Protein AF-A0AAC8VLU3-F1 (afdb_monomer)

Nearest PDB structures (foldseek):
  8cez-assembly1_A  TM=9.196E-01  e=4.129E-08  Hendrixvirus
  8fql-assembly1_A  TM=9.033E-01  e=3.645E-08  Escherichia phage HK97
  6toa-assembly1_B  TM=7.054E-01  e=3.764E-03  Rhodobacter capsulatus DE442
  8fwb-assembly1_U  TM=7.177E-01  e=9.018E-03  Agrobacterium phage Milano
  3kdr-assembly1_C  TM=7.419E-01  e=1.396E-02  Corynebacterium diphtheriae

Foldseek 3Di:
DCVVCVVVVPPPPPDFPDDPDDPPDDDDQPADPVRDRDALVVQCVDPVSVVVLQCVLQVQLVDADFDWDQDPVRDIDTPCVALVGCCCGANQDPPDGNSVLSSVQSSCCSRPVGWDWDFDADPVRGGNHIHTADPSQWHWGQDPVPRDIDIDGPPPDD

Sequence (158 aa):
MKLFKRWFGAATELEPSSEYGGYELLDTAPMSASGQSIHPDNAMRLATVYACIRVLAESIAALPLHVYRYETDGGKALATDHPLYSVLHDLPNGEVTSFDLRENLVGHLCLRGNAYCQIIRDGAGRVRELIQLPTDNTSVRRDEKTKKLIYRHCCEKL

Radius of gyration: 19.25 Å; Cα contacts (8 Å, |Δi|>4): 184; chains: 1; bounding box: 43×42×58 Å

pLDDT: mean 79.52, std 22.41, range [28.33, 97.62]

Organism: Piscirickettsia salmonis (NCBI:txid1238)

Structure (mmCIF, N/CA/C/O backbone):
data_AF-A0AAC8VLU3-F1
#
_entry.id   AF-A0AAC8VLU3-F1
#
loop_
_atom_site.group_PDB
_atom_site.id
_atom_site.type_symbol
_atom_site.label_atom_id
_atom_site.label_alt_id
_atom_site.label_comp_id
_atom_site.label_asym_id
_atom_site.label_entity_id
_atom_site.label_seq_id
_atom_site.pdbx_PDB_ins_code
_atom_site.Cartn_x
_atom_site.Cartn_y
_atom_site.Cartn_z
_atom_site.occupancy
_atom_site.B_iso_or_equiv
_atom_site.auth_seq_id
_atom_site.auth_comp_id
_atom_site.auth_asym_id
_atom_site.auth_atom_id
_atom_site.pdbx_PDB_model_num
ATOM 1 N N . MET A 1 1 ? 8.205 24.905 -0.514 1.00 38.84 1 MET A N 1
ATOM 2 C CA . MET A 1 1 ? 7.945 23.505 -0.930 1.00 38.84 1 MET A CA 1
ATOM 3 C C . MET A 1 1 ? 7.267 23.451 -2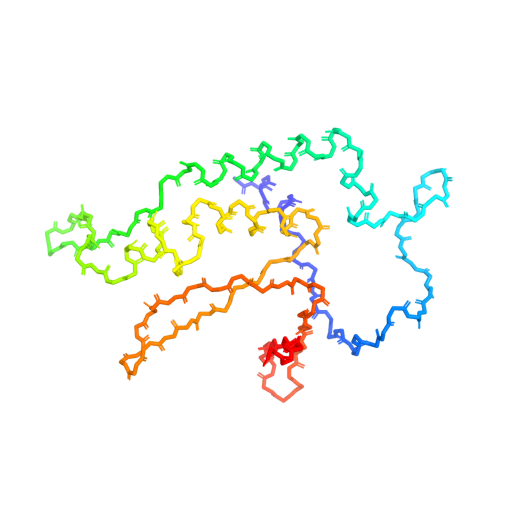.309 1.00 38.84 1 MET A C 1
ATOM 5 O O . MET A 1 1 ? 6.076 23.197 -2.401 1.00 38.84 1 MET A O 1
ATOM 9 N N . LYS A 1 2 ? 8.011 23.731 -3.393 1.00 30.31 2 LYS A N 1
ATOM 10 C CA . LYS A 1 2 ? 7.521 23.692 -4.795 1.00 30.31 2 LYS A CA 1
ATOM 11 C C . LYS A 1 2 ? 8.059 22.491 -5.600 1.00 30.31 2 LYS A C 1
ATOM 13 O O . LYS A 1 2 ? 7.657 22.298 -6.739 1.00 30.31 2 LYS A O 1
ATOM 18 N N . LEU A 1 3 ? 8.953 21.690 -5.009 1.00 30.66 3 LEU A N 1
ATOM 19 C CA . LEU A 1 3 ? 9.633 20.569 -5.671 1.00 30.66 3 LEU A CA 1
ATOM 20 C C . LEU A 1 3 ? 8.752 19.315 -5.795 1.00 30.66 3 LEU A C 1
ATOM 22 O O . LEU A 1 3 ? 8.605 18.793 -6.893 1.00 30.66 3 LEU A O 1
ATOM 26 N N . PHE A 1 4 ? 8.069 18.895 -4.725 1.00 32.72 4 PHE A N 1
ATOM 27 C CA . PHE A 1 4 ? 7.191 17.712 -4.769 1.00 32.72 4 PHE A CA 1
ATOM 28 C C . PHE A 1 4 ? 5.990 17.882 -5.712 1.00 32.72 4 PHE A C 1
ATOM 30 O O . PHE A 1 4 ? 5.604 16.941 -6.395 1.00 32.72 4 PHE A O 1
ATOM 37 N N . LYS A 1 5 ? 5.462 19.106 -5.844 1.00 28.34 5 LYS A N 1
ATOM 38 C CA . LYS A 1 5 ? 4.372 19.425 -6.780 1.00 28.34 5 LYS A CA 1
ATOM 39 C C . LYS A 1 5 ? 4.808 19.400 -8.252 1.00 28.34 5 LYS A C 1
ATOM 41 O O . LYS A 1 5 ? 3.952 19.366 -9.117 1.00 28.34 5 LYS A O 1
ATOM 46 N N . ARG A 1 6 ? 6.111 19.430 -8.555 1.00 35.22 6 ARG A N 1
ATOM 47 C CA . ARG A 1 6 ? 6.616 19.308 -9.934 1.00 35.22 6 ARG A CA 1
ATOM 48 C C . ARG A 1 6 ? 6.897 17.856 -10.319 1.00 35.22 6 ARG A C 1
ATOM 50 O O . ARG A 1 6 ? 6.823 17.529 -11.494 1.00 35.22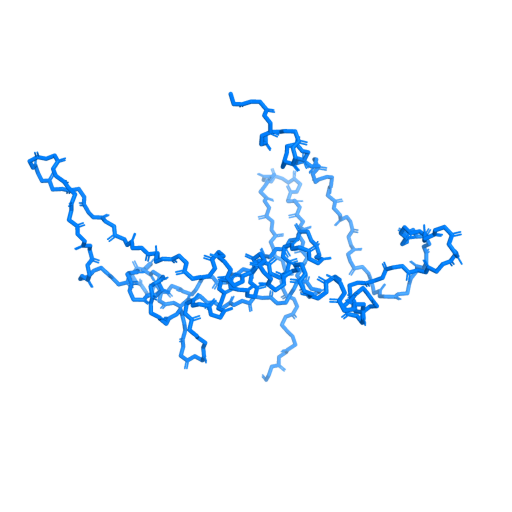 6 ARG A O 1
ATOM 57 N N . TRP A 1 7 ? 7.185 17.002 -9.337 1.00 44.69 7 TRP A N 1
ATOM 58 C CA . TRP A 1 7 ? 7.487 15.591 -9.583 1.00 44.69 7 TRP A CA 1
ATOM 59 C C . TRP A 1 7 ? 6.254 14.682 -9.479 1.00 44.69 7 TRP A C 1
ATOM 61 O O . TRP A 1 7 ? 6.149 13.725 -10.230 1.00 44.69 7 TRP A O 1
ATOM 71 N N . PHE A 1 8 ? 5.282 15.039 -8.630 1.00 45.22 8 PHE A N 1
ATOM 72 C CA . PHE A 1 8 ? 3.991 14.344 -8.501 1.00 45.22 8 PHE A CA 1
ATOM 73 C C . PHE A 1 8 ? 2.791 15.133 -9.059 1.00 45.22 8 PHE A C 1
ATOM 75 O O . PHE A 1 8 ? 1.676 14.625 -9.070 1.00 45.22 8 PHE A O 1
ATOM 82 N N . GLY A 1 9 ? 2.970 16.393 -9.472 1.00 29.11 9 GLY A N 1
ATOM 83 C CA . GLY A 1 9 ? 1.860 17.298 -9.814 1.00 29.11 9 GLY A CA 1
ATOM 84 C C . GLY A 1 9 ? 1.638 17.525 -11.303 1.00 29.11 9 GLY A C 1
ATOM 85 O O . GLY A 1 9 ? 1.296 18.634 -11.701 1.00 29.11 9 GLY A O 1
ATOM 86 N N . ALA A 1 10 ? 1.765 16.470 -12.097 1.00 31.45 10 ALA A N 1
ATOM 87 C CA . ALA A 1 10 ? 0.849 16.271 -13.208 1.00 31.45 10 ALA A CA 1
ATOM 88 C C . ALA A 1 10 ? -0.089 15.140 -12.781 1.00 31.45 10 ALA A C 1
ATOM 90 O O . ALA A 1 10 ? 0.103 13.983 -13.138 1.00 31.45 10 ALA A O 1
ATOM 91 N N . ALA A 1 11 ? -1.094 15.470 -11.964 1.00 35.16 11 ALA A N 1
ATOM 92 C CA . ALA A 1 11 ? -2.331 14.714 -12.046 1.00 35.16 11 ALA A CA 1
ATOM 93 C C . ALA A 1 11 ? -2.839 14.992 -13.459 1.00 35.16 11 ALA A C 1
ATOM 95 O O . ALA A 1 11 ? -3.465 16.025 -13.690 1.00 35.16 11 ALA A O 1
ATOM 96 N N . THR A 1 12 ? -2.431 14.152 -14.412 1.00 33.66 12 THR A N 1
ATOM 97 C CA . THR A 1 12 ? -3.014 14.124 -15.745 1.00 33.66 12 THR A CA 1
ATOM 98 C C . THR A 1 12 ? -4.510 14.099 -15.516 1.00 33.66 12 THR A C 1
ATOM 100 O O . THR A 1 12 ? -5.018 13.216 -14.818 1.00 33.66 12 THR A O 1
ATOM 103 N N . GLU A 1 13 ? -5.190 15.136 -15.993 1.00 28.33 13 GLU A N 1
ATOM 104 C CA . GLU A 1 13 ? -6.637 15.159 -16.065 1.00 28.33 13 GLU A CA 1
ATOM 105 C C . GLU A 1 13 ? -7.033 13.850 -16.742 1.00 28.33 13 GLU A C 1
ATOM 107 O O . GLU A 1 13 ? -6.696 13.605 -17.899 1.00 28.33 13 GLU A O 1
ATOM 112 N N . LEU A 1 14 ? -7.613 12.937 -15.960 1.00 37.12 14 LEU A N 1
ATOM 113 C CA . LEU A 1 14 ? -8.108 11.672 -16.472 1.00 37.12 14 LEU A CA 1
ATOM 114 C C . LEU A 1 14 ? -9.334 12.011 -17.319 1.00 37.12 14 LEU A C 1
ATOM 116 O O . LEU A 1 14 ? -10.465 12.017 -16.818 1.00 37.12 14 LEU A O 1
ATOM 120 N N . GLU A 1 15 ? -9.077 12.351 -18.581 1.00 29.98 15 GLU A N 1
ATOM 121 C CA . GLU A 1 15 ? -10.034 12.215 -19.668 1.00 29.98 15 GLU A CA 1
ATOM 122 C C . GLU A 1 15 ? -10.624 10.800 -19.582 1.00 29.98 15 GLU A C 1
ATOM 124 O O . GLU A 1 15 ? -9.901 9.841 -19.278 1.00 29.98 15 GLU A O 1
ATOM 129 N N . PRO A 1 16 ? -11.947 10.649 -19.741 1.00 29.03 16 PRO A N 1
ATOM 130 C CA . PRO A 1 16 ? -12.606 9.372 -19.541 1.00 29.03 16 PRO A CA 1
ATOM 131 C C . PRO A 1 16 ? -12.033 8.374 -20.548 1.00 29.03 16 PRO A C 1
ATOM 133 O O . PRO A 1 16 ? -12.263 8.507 -21.748 1.00 29.03 16 PRO A O 1
ATOM 136 N N . SER A 1 17 ? -11.292 7.371 -20.069 1.00 38.62 17 SER A N 1
ATOM 137 C CA . SER A 1 17 ? -10.854 6.264 -20.910 1.00 38.62 17 SER A CA 1
ATOM 138 C C . SER A 1 17 ? -12.088 5.461 -21.311 1.00 38.62 17 SER A C 1
ATOM 140 O O . SER A 1 17 ? -12.619 4.617 -20.583 1.00 38.62 17 SER A O 1
ATOM 142 N N . SER A 1 18 ? -12.602 5.826 -22.482 1.00 32.88 18 SER A N 1
ATOM 143 C CA . SER A 1 18 ? -13.453 4.989 -23.303 1.00 32.88 18 SER A CA 1
ATOM 144 C C . SER A 1 18 ? -12.798 3.616 -23.401 1.00 32.88 18 SER A C 1
ATOM 146 O O . SER A 1 18 ? -11.691 3.504 -23.907 1.00 32.88 18 SER A O 1
ATOM 148 N N . GLU A 1 19 ? -13.497 2.615 -22.867 1.00 36.16 19 GLU A N 1
ATOM 149 C CA . GLU A 1 19 ? -13.369 1.197 -23.205 1.00 36.16 19 GLU A CA 1
ATOM 150 C C . GLU A 1 19 ? -11.939 0.630 -23.212 1.00 36.16 19 GLU A C 1
ATOM 152 O O . GLU A 1 19 ? -11.235 0.659 -24.214 1.00 36.16 19 GLU A O 1
ATOM 157 N N . TYR A 1 20 ? -11.558 -0.020 -22.105 1.00 41.69 20 TYR A N 1
ATOM 158 C CA . TYR A 1 20 ? -10.527 -1.062 -22.126 1.00 41.69 20 TYR A CA 1
ATOM 159 C C . TYR A 1 20 ? -11.075 -2.270 -22.899 1.00 41.69 20 TYR A C 1
ATOM 161 O O . TYR A 1 20 ? -11.535 -3.257 -22.323 1.00 41.69 20 TYR A O 1
ATOM 169 N N . GLY A 1 21 ? -11.116 -2.117 -24.222 1.00 30.53 21 GLY A N 1
ATOM 170 C CA . GLY A 1 21 ? -11.099 -3.213 -25.172 1.00 30.53 21 GLY A CA 1
ATOM 171 C C . GLY A 1 21 ? -9.768 -3.951 -25.059 1.00 30.53 21 GLY A C 1
ATOM 172 O O . GLY A 1 21 ? -8.777 -3.391 -24.591 1.00 30.53 21 GLY A O 1
ATOM 173 N N . GLY A 1 22 ? -9.799 -5.236 -25.404 1.00 31.94 22 GLY A N 1
ATOM 174 C CA . GLY A 1 22 ? -8.703 -6.174 -25.213 1.00 31.94 22 GLY A CA 1
ATOM 175 C C . GLY A 1 22 ? -7.364 -5.722 -25.791 1.00 31.94 22 GLY A C 1
ATOM 176 O O . GLY A 1 22 ? -7.260 -4.786 -26.575 1.00 31.94 22 GLY A O 1
ATOM 177 N N . TYR A 1 23 ? -6.342 -6.468 -25.395 1.00 49.47 23 TYR A N 1
ATOM 178 C CA . TYR A 1 23 ? -4.929 -6.418 -25.784 1.00 49.47 23 TYR A CA 1
ATOM 179 C C . TYR A 1 23 ? -4.644 -6.543 -27.301 1.00 49.47 23 TYR A C 1
ATOM 181 O O . TYR A 1 23 ? -3.527 -6.863 -27.697 1.00 49.47 23 TYR A O 1
ATOM 189 N N . GLU A 1 24 ? -5.619 -6.270 -28.160 1.00 41.62 24 GLU A N 1
ATOM 190 C CA . GLU A 1 24 ? -5.492 -6.226 -29.609 1.00 41.62 24 GLU A CA 1
ATOM 191 C C . GLU A 1 24 ? -5.905 -4.838 -30.109 1.00 41.62 24 GLU A C 1
ATOM 193 O O . GLU A 1 24 ? -7.061 -4.618 -30.451 1.00 41.62 24 GLU A O 1
ATOM 198 N N . LEU A 1 25 ? -4.953 -3.897 -30.104 1.00 42.44 25 LEU A N 1
ATOM 199 C CA . LEU A 1 25 ? -4.794 -2.796 -31.070 1.00 42.44 25 LEU A CA 1
ATOM 200 C C . LEU A 1 25 ? -3.538 -1.982 -30.680 1.00 42.44 25 LEU A C 1
ATOM 202 O O . LEU A 1 25 ? -3.559 -1.190 -29.740 1.00 42.44 25 LEU A O 1
ATOM 206 N N . LEU A 1 26 ? -2.427 -2.219 -31.394 1.00 52.34 26 LEU A N 1
ATOM 207 C CA . LEU A 1 26 ? -1.223 -1.367 -31.428 1.00 52.34 26 LEU A CA 1
ATOM 208 C C . LEU A 1 26 ? -1.642 0.113 -31.621 1.00 52.34 26 LEU A C 1
ATOM 210 O O . LEU A 1 26 ? -2.590 0.376 -32.353 1.00 52.34 26 LEU A O 1
ATOM 214 N N . ASP A 1 27 ? -1.007 1.146 -31.052 1.00 40.41 27 ASP A N 1
ATOM 215 C CA . ASP A 1 27 ? 0.333 1.579 -31.482 1.00 40.41 27 ASP A CA 1
ATOM 216 C C . ASP A 1 27 ? 0.858 2.825 -30.708 1.00 40.41 27 ASP A C 1
ATOM 218 O O . ASP A 1 27 ? 1.211 3.831 -31.309 1.00 40.41 27 ASP A O 1
ATOM 222 N N . THR A 1 28 ? 0.864 2.853 -29.367 1.00 49.97 28 THR A N 1
ATOM 223 C CA . THR A 1 28 ? 1.572 3.932 -28.614 1.00 49.97 28 THR A CA 1
ATOM 224 C C . THR A 1 28 ? 2.111 3.470 -27.255 1.00 49.97 28 THR A C 1
ATOM 226 O O . THR A 1 28 ? 2.049 4.182 -26.253 1.00 49.97 28 THR A O 1
ATOM 229 N N . ALA A 1 29 ? 2.706 2.277 -27.187 1.00 55.78 29 ALA A N 1
ATOM 230 C CA . ALA A 1 29 ? 3.687 2.063 -26.124 1.00 55.78 29 ALA A CA 1
ATOM 231 C C . ALA A 1 29 ? 4.871 3.010 -26.406 1.00 55.78 29 ALA A C 1
ATOM 233 O O . ALA A 1 29 ? 5.324 3.059 -27.553 1.00 55.78 29 ALA A O 1
ATOM 234 N N . PRO A 1 30 ? 5.366 3.796 -25.430 1.00 56.22 30 PRO A N 1
ATOM 235 C CA . PRO A 1 30 ? 6.500 4.677 -25.666 1.00 56.22 30 PRO A CA 1
ATOM 236 C C . PRO A 1 30 ? 7.685 3.836 -26.149 1.00 56.22 30 PRO A C 1
ATOM 238 O O . PRO A 1 30 ? 8.201 2.985 -25.422 1.00 56.22 30 PRO A O 1
ATOM 241 N N . MET A 1 31 ? 8.076 4.041 -27.406 1.00 58.34 31 MET A N 1
ATOM 242 C CA . MET A 1 31 ? 9.199 3.332 -28.001 1.00 58.34 31 MET A CA 1
ATOM 243 C C . MET A 1 31 ? 10.490 3.815 -27.345 1.00 58.34 31 MET A C 1
ATOM 245 O O . MET A 1 31 ? 10.726 5.017 -27.203 1.00 58.34 31 MET A O 1
ATOM 249 N N . SER A 1 32 ? 11.347 2.876 -26.951 1.00 68.75 32 SER A N 1
ATOM 250 C CA . SER A 1 32 ? 12.710 3.214 -26.551 1.00 68.75 32 SER A CA 1
ATOM 251 C C . SER A 1 32 ? 13.489 3.796 -27.739 1.00 68.75 32 SER A C 1
ATOM 253 O O . SER A 1 32 ? 13.145 3.574 -28.900 1.00 68.75 32 SER A O 1
ATOM 255 N N . ALA A 1 33 ? 14.624 4.450 -27.474 1.00 71.00 33 ALA A N 1
ATOM 256 C CA . ALA A 1 33 ? 15.554 4.872 -28.529 1.00 71.00 33 ALA A CA 1
ATOM 257 C C . ALA A 1 33 ? 16.061 3.702 -29.409 1.00 71.00 33 ALA A C 1
ATOM 259 O O . ALA A 1 33 ? 16.555 3.928 -30.508 1.00 71.00 33 ALA A O 1
ATOM 260 N N . SER A 1 34 ? 15.926 2.456 -28.936 1.00 73.69 34 SER A N 1
ATOM 261 C CA . SER A 1 34 ? 16.245 1.225 -29.669 1.00 73.69 34 SER A CA 1
ATOM 262 C C . SER A 1 34 ? 15.055 0.617 -30.430 1.00 73.69 34 SER A C 1
ATOM 264 O O . SER A 1 34 ? 15.188 -0.470 -30.990 1.00 73.69 34 SER A O 1
ATOM 266 N N . GLY A 1 35 ? 13.898 1.286 -30.448 1.00 75.00 35 GLY A N 1
ATOM 267 C CA . GLY A 1 35 ? 12.697 0.859 -31.170 1.00 75.00 35 GLY A CA 1
ATOM 268 C C . GLY A 1 35 ? 11.914 -0.281 -30.514 1.00 75.00 35 GLY A C 1
ATOM 269 O O . GLY A 1 35 ? 11.069 -0.887 -31.165 1.00 75.00 35 GLY A O 1
ATOM 270 N N . GLN A 1 36 ? 12.188 -0.598 -29.246 1.00 75.25 36 GLN A N 1
ATOM 271 C CA . GLN A 1 36 ? 11.490 -1.656 -28.513 1.00 75.25 36 GLN A CA 1
ATOM 272 C C . GLN A 1 36 ? 10.299 -1.094 -27.734 1.00 75.25 36 GLN A C 1
ATOM 274 O O . GLN A 1 36 ? 10.391 -0.021 -27.132 1.00 75.25 36 GLN A O 1
ATOM 279 N N . SER A 1 37 ? 9.201 -1.853 -27.710 1.00 76.56 37 SER A N 1
ATOM 280 C CA . SER A 1 37 ? 8.055 -1.574 -26.842 1.00 76.56 37 SER A CA 1
ATOM 281 C C . SER A 1 37 ? 8.427 -1.808 -25.374 1.00 76.56 37 SER A C 1
ATOM 283 O O . SER A 1 37 ? 8.938 -2.875 -25.005 1.00 76.56 37 SER A O 1
ATOM 285 N N . ILE A 1 38 ? 8.167 -0.813 -24.526 1.00 76.56 38 ILE A N 1
ATOM 286 C CA . ILE A 1 38 ? 8.389 -0.905 -23.083 1.00 76.56 38 ILE A CA 1
ATOM 287 C C . ILE A 1 38 ? 7.057 -1.219 -22.396 1.00 76.56 38 ILE A C 1
ATOM 289 O O . ILE A 1 38 ? 6.163 -0.378 -22.327 1.00 76.56 38 ILE A O 1
ATOM 293 N N . HIS A 1 39 ? 6.966 -2.423 -21.834 1.00 83.31 39 HIS A N 1
ATOM 294 C CA . HIS A 1 39 ? 5.882 -2.849 -20.947 1.00 83.31 39 HIS A CA 1
ATOM 295 C C . HIS A 1 39 ? 6.424 -3.095 -19.532 1.00 83.31 39 HIS A C 1
ATOM 297 O O . HIS A 1 39 ? 7.608 -3.424 -19.407 1.00 83.31 39 HIS A O 1
ATOM 303 N N . PRO A 1 40 ? 5.590 -3.003 -18.477 1.00 83.88 40 PRO A N 1
ATOM 304 C CA . PRO A 1 40 ? 6.001 -3.289 -17.099 1.00 83.88 40 PRO A CA 1
ATOM 305 C C . PRO A 1 40 ? 6.753 -4.619 -16.947 1.00 83.88 40 PRO A C 1
ATOM 307 O O . PRO A 1 40 ? 7.807 -4.664 -16.313 1.00 83.88 40 PRO A O 1
ATOM 310 N N . ASP A 1 41 ? 6.278 -5.674 -17.614 1.00 84.06 41 ASP A N 1
ATOM 311 C CA . ASP A 1 41 ? 6.890 -7.007 -17.553 1.00 84.06 41 ASP A CA 1
ATOM 312 C C . ASP A 1 41 ? 8.270 -7.058 -18.218 1.00 84.06 41 ASP A C 1
ATOM 314 O O . ASP A 1 41 ? 9.167 -7.762 -17.755 1.00 84.06 41 ASP A O 1
ATOM 318 N N . ASN A 1 42 ? 8.472 -6.290 -19.294 1.00 85.88 42 ASN A N 1
ATOM 319 C CA . ASN A 1 42 ? 9.779 -6.168 -19.938 1.00 85.88 42 ASN A CA 1
ATOM 320 C C . ASN A 1 42 ? 10.721 -5.292 -19.094 1.00 85.88 42 ASN A C 1
ATOM 322 O O . ASN A 1 42 ? 11.893 -5.618 -18.925 1.00 85.88 42 ASN A O 1
ATOM 326 N N . ALA A 1 43 ? 10.200 -4.216 -18.499 1.00 86.75 43 ALA A N 1
ATOM 327 C CA . ALA A 1 43 ? 10.964 -3.314 -17.644 1.00 86.75 43 ALA A CA 1
ATOM 328 C C . ALA A 1 43 ? 11.509 -4.026 -16.393 1.00 86.75 43 ALA A C 1
ATOM 330 O O . ALA A 1 43 ? 12.667 -3.827 -16.033 1.00 86.75 43 ALA A O 1
ATOM 331 N N . MET A 1 44 ? 10.721 -4.915 -15.780 1.00 89.69 44 MET A N 1
ATOM 332 C CA . MET A 1 44 ? 11.131 -5.695 -14.603 1.00 89.69 44 MET A CA 1
ATOM 333 C C . MET A 1 44 ? 12.268 -6.691 -14.873 1.00 89.69 44 MET A C 1
ATOM 335 O O . MET A 1 44 ? 12.953 -7.094 -13.935 1.00 89.69 44 MET A O 1
ATOM 339 N N . ARG A 1 45 ? 12.530 -7.061 -16.137 1.00 89.88 45 ARG A N 1
ATOM 340 C CA . ARG A 1 45 ? 13.685 -7.909 -16.498 1.00 89.88 45 ARG A CA 1
ATOM 341 C C . ARG A 1 45 ? 15.019 -7.185 -16.320 1.00 89.88 45 ARG A C 1
ATOM 343 O O . ARG A 1 45 ? 16.060 -7.834 -16.224 1.00 89.88 45 ARG A O 1
ATOM 350 N N . LEU A 1 46 ? 15.009 -5.852 -16.284 1.00 92.19 46 LEU A N 1
ATOM 351 C CA . LEU A 1 46 ? 16.208 -5.058 -16.075 1.00 92.19 46 LEU A CA 1
ATOM 352 C C . LEU A 1 46 ? 16.513 -4.942 -14.575 1.00 92.19 46 LEU A C 1
ATOM 354 O O . LEU A 1 46 ? 15.762 -4.333 -13.813 1.00 92.19 46 LEU A O 1
ATOM 358 N N . ALA A 1 47 ? 17.667 -5.469 -14.161 1.00 95.31 47 ALA A N 1
ATOM 359 C CA . ALA A 1 47 ? 18.066 -5.519 -12.753 1.00 95.31 47 ALA A CA 1
ATOM 360 C C . ALA A 1 47 ? 18.102 -4.139 -12.069 1.00 95.31 47 ALA A C 1
ATOM 362 O O . ALA A 1 47 ? 17.801 -4.035 -10.882 1.00 95.31 47 ALA A O 1
ATOM 363 N N . THR A 1 48 ? 18.436 -3.074 -12.805 1.00 95.50 48 THR A N 1
ATOM 364 C CA . THR A 1 48 ? 18.446 -1.709 -12.259 1.00 95.50 48 THR A CA 1
ATOM 365 C C . THR A 1 48 ? 17.039 -1.205 -11.950 1.00 95.50 48 THR A C 1
ATOM 367 O O . THR A 1 48 ? 16.828 -0.633 -10.885 1.00 95.50 48 THR A O 1
ATOM 370 N N . VAL A 1 49 ? 16.063 -1.469 -12.826 1.00 93.62 49 VAL A N 1
ATOM 371 C CA . VAL A 1 49 ? 14.651 -1.116 -12.605 1.00 93.62 49 VAL A CA 1
ATOM 372 C C . VAL A 1 49 ? 14.110 -1.869 -11.397 1.00 93.62 49 VAL A C 1
ATOM 374 O O . VAL A 1 49 ? 13.560 -1.245 -10.491 1.00 93.62 49 VAL A O 1
ATOM 377 N N . TYR A 1 50 ? 14.350 -3.182 -11.339 1.00 94.81 50 TYR A N 1
ATOM 378 C CA . TYR A 1 50 ? 13.966 -4.007 -10.197 1.00 94.81 50 TYR A CA 1
ATOM 379 C C . TYR A 1 50 ? 14.549 -3.472 -8.882 1.00 94.81 50 TYR A C 1
ATOM 381 O O . TYR A 1 50 ? 13.820 -3.271 -7.913 1.00 94.81 50 TYR A O 1
ATOM 389 N N . ALA A 1 51 ? 15.852 -3.173 -8.855 1.00 97.00 51 ALA A N 1
ATOM 390 C CA . ALA A 1 51 ? 16.515 -2.663 -7.661 1.00 97.00 51 ALA A CA 1
ATOM 391 C C . ALA A 1 51 ? 15.949 -1.308 -7.206 1.00 97.00 51 ALA A C 1
ATOM 393 O O . ALA A 1 51 ? 15.707 -1.128 -6.015 1.00 97.00 51 ALA A O 1
ATOM 394 N N . CYS A 1 52 ? 15.705 -0.370 -8.128 1.00 96.12 52 CYS A N 1
ATOM 395 C CA . CYS A 1 52 ? 15.141 0.938 -7.792 1.00 96.12 52 CYS A CA 1
ATOM 396 C C . CYS A 1 52 ? 13.721 0.832 -7.225 1.00 96.12 52 CYS A C 1
ATOM 398 O O . CYS A 1 52 ? 13.421 1.466 -6.215 1.00 96.12 52 CYS A O 1
ATOM 400 N N . ILE A 1 53 ? 12.860 0.027 -7.854 1.00 96.06 53 ILE A N 1
ATOM 401 C CA . ILE A 1 53 ? 11.480 -0.165 -7.394 1.00 96.06 53 ILE A CA 1
ATOM 402 C C . ILE A 1 53 ? 11.475 -0.838 -6.027 1.00 96.06 53 ILE A C 1
ATOM 404 O O . ILE A 1 53 ? 10.795 -0.354 -5.128 1.00 96.06 53 ILE A O 1
ATOM 408 N N . ARG A 1 54 ? 12.280 -1.889 -5.847 1.00 95.75 54 ARG A N 1
ATOM 409 C CA . ARG A 1 54 ? 12.398 -2.595 -4.570 1.00 95.75 54 ARG A CA 1
ATOM 410 C C . ARG A 1 54 ? 12.832 -1.661 -3.444 1.00 95.75 54 ARG A C 1
ATOM 412 O O . ARG A 1 54 ? 12.171 -1.610 -2.418 1.00 95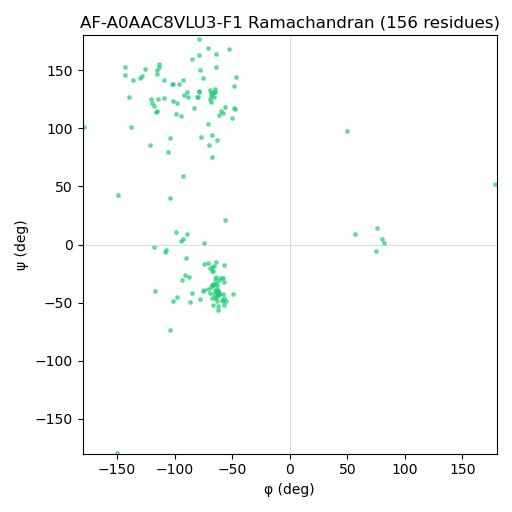.75 54 ARG A O 1
ATOM 419 N N . VAL A 1 55 ? 13.876 -0.852 -3.658 1.00 97.31 55 VAL A N 1
ATOM 420 C CA . VAL A 1 55 ? 14.336 0.117 -2.647 1.00 97.31 55 VAL A CA 1
ATOM 421 C C . VAL A 1 55 ? 13.220 1.093 -2.265 1.00 97.31 55 VAL A C 1
ATOM 423 O O . VAL A 1 55 ? 13.052 1.375 -1.083 1.00 97.31 55 VAL A O 1
ATOM 426 N N . LEU A 1 56 ? 12.439 1.600 -3.224 1.00 96.44 56 LEU A N 1
ATOM 427 C CA . LEU A 1 56 ? 11.315 2.500 -2.935 1.00 96.44 56 LEU A CA 1
ATOM 428 C C . LEU A 1 56 ? 10.179 1.792 -2.187 1.00 96.44 56 LEU A C 1
ATOM 430 O O . LEU A 1 56 ? 9.660 2.333 -1.209 1.00 96.44 56 LEU A O 1
ATOM 434 N N . ALA A 1 57 ? 9.801 0.602 -2.647 1.00 97.00 57 ALA A N 1
ATOM 435 C CA . ALA A 1 57 ? 8.691 -0.168 -2.108 1.00 97.00 57 ALA A CA 1
ATOM 436 C C . ALA A 1 57 ? 8.973 -0.635 -0.674 1.00 97.00 57 ALA A C 1
ATOM 438 O O . ALA A 1 57 ? 8.204 -0.303 0.229 1.00 97.00 57 ALA A O 1
ATOM 439 N N . GLU A 1 58 ? 10.119 -1.278 -0.441 1.00 97.44 58 GLU A N 1
ATOM 440 C CA . GLU A 1 58 ? 10.544 -1.734 0.886 1.00 97.44 58 GLU A CA 1
ATOM 441 C C . GLU A 1 58 ? 10.730 -0.554 1.849 1.00 97.44 58 GLU A C 1
ATOM 443 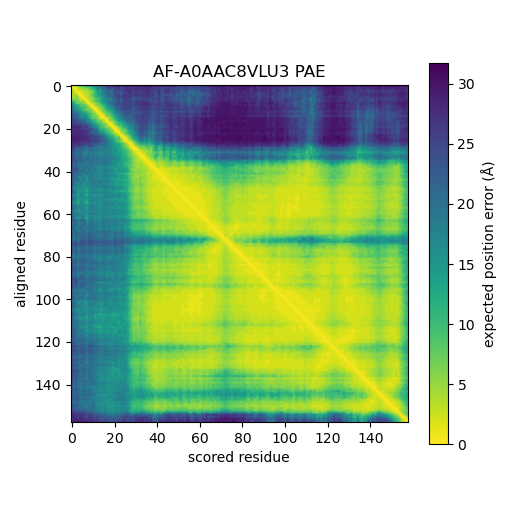O O . GLU A 1 58 ? 10.292 -0.619 2.997 1.00 97.44 58 GLU A O 1
ATOM 448 N N . SER A 1 59 ? 11.315 0.563 1.389 1.00 97.62 59 SER A N 1
ATOM 449 C CA . SER A 1 59 ? 11.517 1.744 2.245 1.00 97.62 59 SER A CA 1
ATOM 450 C C . SER A 1 59 ? 10.197 2.333 2.741 1.00 97.62 59 SER A C 1
ATOM 452 O O . SER A 1 59 ? 10.111 2.759 3.890 1.00 97.62 59 SER A O 1
ATOM 454 N N . ILE A 1 60 ? 9.164 2.377 1.893 1.00 96.06 60 ILE A N 1
ATOM 455 C CA . ILE A 1 60 ? 7.841 2.893 2.275 1.00 96.06 60 ILE A CA 1
ATOM 456 C C . ILE A 1 60 ? 7.092 1.877 3.145 1.00 96.06 60 ILE A C 1
ATOM 458 O O . ILE A 1 60 ? 6.443 2.263 4.121 1.00 96.06 60 ILE A O 1
ATOM 462 N N . ALA A 1 61 ? 7.186 0.589 2.818 1.00 96.12 61 ALA A N 1
ATOM 463 C CA . ALA A 1 61 ? 6.548 -0.485 3.571 1.00 96.12 61 ALA A CA 1
ATOM 464 C C . ALA A 1 61 ? 7.135 -0.639 4.985 1.00 96.12 61 ALA A C 1
ATOM 466 O O . ALA A 1 61 ? 6.393 -0.886 5.937 1.00 96.12 61 ALA A O 1
ATOM 467 N N . ALA A 1 62 ? 8.441 -0.409 5.152 1.00 95.44 62 ALA A N 1
ATOM 468 C CA . ALA A 1 62 ? 9.132 -0.509 6.438 1.00 95.44 62 ALA A CA 1
ATOM 469 C C . ALA A 1 62 ? 8.716 0.570 7.451 1.00 95.44 62 ALA A C 1
ATOM 471 O O . ALA A 1 62 ? 8.936 0.408 8.652 1.00 95.44 62 ALA A O 1
ATOM 472 N N . LEU A 1 63 ? 8.117 1.678 6.999 1.00 95.12 63 LEU A N 1
ATOM 473 C CA . LEU A 1 63 ? 7.650 2.722 7.906 1.00 95.12 63 LEU A CA 1
ATOM 474 C C . LEU A 1 63 ? 6.458 2.207 8.727 1.00 95.12 63 LEU A C 1
ATOM 476 O O . LEU A 1 63 ? 5.502 1.695 8.143 1.00 95.12 63 LEU A O 1
ATOM 480 N N . PRO A 1 64 ? 6.450 2.355 10.059 1.00 90.12 64 PRO A N 1
ATOM 481 C CA . PRO A 1 64 ? 5.307 1.942 10.861 1.00 90.12 64 PRO A CA 1
ATOM 482 C C . PRO A 1 64 ? 4.092 2.827 10.561 1.00 90.12 64 PRO A C 1
ATOM 484 O O . PRO A 1 64 ? 4.177 4.058 10.590 1.00 90.12 64 PRO A O 1
ATOM 487 N N . LEU A 1 65 ? 2.944 2.202 10.284 1.00 92.38 65 LEU A N 1
ATOM 488 C CA . LEU A 1 65 ? 1.682 2.901 10.042 1.00 92.38 65 LEU A CA 1
ATOM 489 C C . LEU A 1 65 ? 0.773 2.774 11.265 1.00 92.38 65 LEU A C 1
ATOM 491 O O . LEU A 1 65 ? 0.008 1.824 11.406 1.00 92.38 65 LEU A O 1
ATOM 495 N N . HIS A 1 66 ? 0.872 3.746 12.165 1.00 94.00 66 HIS A N 1
ATOM 496 C CA . HIS A 1 66 ? 0.097 3.766 13.400 1.00 94.00 66 HIS A CA 1
ATOM 497 C C . HIS A 1 66 ? -1.164 4.623 13.285 1.00 94.00 66 HIS A C 1
ATOM 499 O O . HIS A 1 66 ? -1.132 5.744 12.771 1.00 94.00 66 HIS A O 1
ATOM 505 N N . VAL A 1 67 ? -2.269 4.123 13.842 1.00 93.88 67 VAL A N 1
ATOM 506 C CA . VAL A 1 67 ? -3.492 4.910 14.043 1.00 93.88 67 VAL A CA 1
ATOM 507 C C . VAL A 1 67 ? -3.418 5.591 15.407 1.00 93.88 67 VAL A C 1
ATOM 509 O O . VAL A 1 67 ? -3.131 4.946 16.416 1.00 93.88 67 VAL A O 1
ATOM 512 N N . TYR A 1 68 ? -3.693 6.893 15.437 1.00 94.88 68 TYR A N 1
ATOM 513 C CA . TYR A 1 68 ? -3.722 7.697 16.657 1.00 94.88 68 TYR A CA 1
ATOM 514 C C . TYR A 1 68 ? -5.132 8.220 16.931 1.00 94.88 68 TYR A C 1
ATOM 516 O O . TYR A 1 68 ? -5.870 8.551 16.001 1.00 94.88 68 TYR A O 1
ATOM 524 N N . ARG A 1 69 ? -5.481 8.339 18.211 1.00 94.31 69 ARG A N 1
ATOM 525 C CA . ARG A 1 69 ? -6.689 9.006 18.703 1.00 94.31 69 ARG A CA 1
ATOM 526 C C . ARG A 1 69 ? -6.297 10.307 19.394 1.00 94.31 69 ARG A C 1
ATOM 528 O O . ARG A 1 69 ? -5.269 10.374 20.066 1.00 94.31 69 ARG A O 1
ATOM 535 N N . TYR A 1 70 ? -7.109 11.338 19.194 1.00 94.44 70 TYR A N 1
ATOM 536 C CA . TYR A 1 70 ? -6.994 12.579 19.950 1.00 94.44 70 TYR A CA 1
ATOM 537 C C . TYR A 1 70 ? -7.655 12.399 21.311 1.00 94.44 70 TYR A C 1
ATOM 539 O O . TYR A 1 70 ? -8.816 11.996 21.379 1.00 94.44 70 TYR A O 1
ATOM 547 N N . GLU A 1 71 ? -6.913 12.707 22.365 1.00 93.44 71 GLU A N 1
ATOM 548 C CA . GLU A 1 71 ? -7.417 12.697 23.734 1.00 93.44 71 GLU A CA 1
ATOM 549 C C . GLU A 1 71 ? -8.098 14.026 24.075 1.00 93.44 71 GLU A C 1
ATOM 551 O O . GLU A 1 71 ? -7.845 15.055 23.439 1.00 93.44 71 GLU A O 1
ATOM 556 N N . THR A 1 72 ? -8.948 14.016 25.104 1.00 90.31 72 THR A N 1
ATOM 557 C CA . THR A 1 72 ? -9.691 15.204 25.571 1.00 90.31 72 THR A CA 1
ATOM 558 C C . THR A 1 72 ? -8.780 16.362 25.958 1.00 90.31 72 THR A C 1
ATOM 560 O O . THR A 1 72 ? -9.144 17.522 25.785 1.00 90.31 72 THR A O 1
ATOM 563 N N . ASP A 1 73 ? -7.568 16.042 26.402 1.00 90.38 73 ASP A N 1
ATOM 564 C CA . ASP A 1 73 ? -6.586 17.003 26.899 1.00 90.38 73 ASP A CA 1
ATOM 565 C C . ASP A 1 73 ? -5.686 17.544 25.768 1.00 90.38 73 ASP A C 1
ATOM 567 O O . ASP A 1 73 ? -4.680 18.208 26.012 1.00 90.38 73 ASP A O 1
ATOM 571 N N . GLY A 1 74 ? -6.017 17.237 24.505 1.00 86.94 74 GLY A N 1
ATOM 572 C CA . GLY A 1 74 ? -5.261 17.648 23.315 1.00 86.94 74 GLY A CA 1
ATOM 573 C C . GLY A 1 74 ? -4.049 16.766 22.992 1.00 86.94 74 GLY A C 1
ATOM 574 O O . GLY A 1 74 ? -3.342 17.019 22.014 1.00 86.94 74 GLY A O 1
ATOM 575 N N . GLY A 1 75 ? -3.816 15.718 23.785 1.00 91.75 75 GLY A N 1
ATOM 576 C CA . GLY A 1 75 ? -2.796 14.703 23.532 1.00 91.75 75 GLY A CA 1
ATOM 577 C C . GLY A 1 75 ? -3.136 13.780 22.356 1.00 91.75 75 GLY A C 1
ATOM 578 O O . GLY A 1 75 ? -4.256 13.764 21.843 1.00 91.75 75 GLY A O 1
ATOM 579 N N . LYS A 1 76 ? -2.151 12.983 21.928 1.00 93.31 76 LYS A N 1
ATOM 580 C CA . LYS A 1 76 ? -2.339 11.895 20.960 1.00 93.31 76 LYS A CA 1
ATOM 581 C C . LYS A 1 76 ? -1.929 10.580 21.601 1.00 93.31 76 LYS A C 1
ATOM 583 O O . LYS A 1 76 ? -0.789 10.457 22.042 1.00 93.31 76 LYS A O 1
ATOM 588 N N . ALA A 1 77 ? -2.827 9.607 21.592 1.00 93.62 77 ALA A N 1
ATOM 589 C CA . ALA A 1 77 ? -2.551 8.250 22.040 1.00 93.62 77 ALA A CA 1
ATOM 590 C C . ALA A 1 77 ? -2.630 7.271 20.868 1.00 93.62 77 ALA A C 1
ATOM 592 O O . ALA A 1 77 ? -3.318 7.514 19.872 1.00 93.62 77 ALA A O 1
ATOM 593 N N . LEU A 1 78 ? -1.899 6.165 20.975 1.00 94.38 78 LEU A N 1
ATOM 594 C CA . LEU A 1 78 ? -1.953 5.073 20.011 1.00 94.38 78 LEU A CA 1
ATOM 595 C C . LEU A 1 78 ? -3.314 4.368 20.135 1.00 94.38 78 LEU A C 1
ATOM 597 O O . LEU A 1 78 ? -3.680 3.930 21.221 1.00 94.38 78 LEU A O 1
ATOM 601 N N . ALA A 1 79 ? -4.058 4.253 19.039 1.00 94.31 79 ALA A N 1
ATOM 602 C CA . ALA A 1 79 ? -5.406 3.685 19.033 1.00 94.31 79 ALA A CA 1
ATOM 603 C C . ALA A 1 79 ? -5.383 2.179 18.726 1.00 94.31 79 ALA A C 1
ATOM 605 O O . ALA A 1 79 ? -5.960 1.743 17.731 1.00 94.31 79 ALA A O 1
ATOM 606 N N . THR A 1 80 ? -4.681 1.389 19.541 1.00 92.75 80 THR A N 1
ATOM 607 C CA . THR A 1 80 ? -4.516 -0.067 19.334 1.00 92.75 80 THR A CA 1
ATOM 608 C C . THR A 1 80 ? -5.816 -0.855 19.490 1.00 92.75 80 THR A C 1
ATOM 610 O O . THR A 1 80 ? -5.953 -1.938 18.934 1.00 92.75 80 THR A O 1
ATOM 613 N N . ASP A 1 81 ? -6.784 -0.298 20.215 1.00 92.38 81 ASP A N 1
ATOM 614 C CA . ASP A 1 81 ? -8.138 -0.826 20.393 1.00 92.38 81 ASP A CA 1
ATOM 615 C C . ASP A 1 81 ? -9.023 -0.640 19.149 1.00 92.38 81 ASP A C 1
ATOM 617 O O . ASP A 1 81 ? -10.074 -1.271 19.021 1.00 92.38 81 ASP A O 1
ATOM 621 N N . HIS A 1 82 ? -8.632 0.244 18.227 1.00 92.38 82 HIS A N 1
ATOM 622 C CA . HIS A 1 82 ? -9.431 0.545 17.051 1.00 92.38 82 HIS A CA 1
ATOM 623 C C . HIS A 1 82 ? -9.261 -0.557 15.988 1.00 92.38 82 HIS A C 1
ATOM 625 O O . HIS A 1 82 ? -8.132 -0.863 15.614 1.00 92.38 82 HIS A O 1
ATOM 631 N N . PRO A 1 83 ? -10.345 -1.095 15.394 1.00 89.12 83 PRO A N 1
ATOM 632 C CA . PRO A 1 83 ? -10.261 -2.212 14.441 1.00 89.12 83 PRO A CA 1
ATOM 633 C C . PRO A 1 83 ? -9.417 -1.900 13.196 1.00 89.12 83 PRO A C 1
ATOM 635 O O . PRO A 1 83 ? -8.799 -2.782 12.621 1.00 89.12 83 PRO A O 1
ATOM 638 N N . LEU A 1 84 ? -9.347 -0.628 12.791 1.00 92.38 84 LEU A N 1
ATOM 639 C CA . LEU A 1 84 ? -8.481 -0.190 11.688 1.00 92.38 84 LEU A CA 1
ATOM 640 C C . LEU A 1 84 ? -6.980 -0.296 12.011 1.00 92.38 84 LEU A C 1
ATOM 642 O O . LEU A 1 84 ? -6.176 -0.332 11.086 1.00 92.38 84 LEU A O 1
ATOM 646 N N . TYR A 1 85 ? -6.596 -0.307 13.293 1.00 94.44 85 TYR A N 1
ATOM 647 C CA . TYR A 1 85 ? -5.193 -0.374 13.690 1.00 94.44 85 TYR A CA 1
ATOM 648 C C . TYR A 1 85 ? -4.562 -1.673 13.198 1.00 94.44 85 TYR A C 1
ATOM 650 O O . TYR A 1 85 ? -3.585 -1.610 12.464 1.00 94.44 85 TYR A O 1
ATOM 658 N N . SER A 1 86 ? -5.161 -2.827 13.503 1.00 92.19 86 SER A N 1
ATOM 659 C CA . SER A 1 86 ? -4.628 -4.126 13.072 1.00 92.19 86 SER A CA 1
ATOM 660 C C . SER A 1 86 ? -4.612 -4.275 11.549 1.00 92.19 86 SER A C 1
ATOM 662 O O . SER A 1 86 ? -3.640 -4.780 10.996 1.00 92.19 86 SER A O 1
ATOM 664 N N . VAL A 1 87 ? -5.638 -3.764 10.859 1.00 93.44 87 VAL A N 1
ATOM 665 C CA . VAL A 1 87 ? -5.729 -3.800 9.388 1.00 93.44 87 VAL A CA 1
ATOM 666 C C . VAL A 1 87 ? -4.609 -2.988 8.729 1.00 93.44 87 VAL A C 1
ATOM 668 O O . VAL A 1 87 ? -4.050 -3.400 7.717 1.00 93.44 87 VAL A O 1
ATOM 671 N N . LEU A 1 88 ? -4.276 -1.815 9.273 1.00 93.81 88 LEU A N 1
ATOM 672 C CA . LEU A 1 88 ? -3.245 -0.948 8.695 1.00 93.81 88 LEU A CA 1
ATOM 673 C C . LEU A 1 88 ? -1.834 -1.262 9.191 1.00 93.81 88 LEU A C 1
ATOM 675 O O . LEU A 1 88 ? -0.877 -0.984 8.472 1.00 93.81 88 LEU A O 1
ATOM 679 N N . HIS A 1 89 ? -1.688 -1.800 10.397 1.00 94.38 89 HIS A N 1
ATOM 680 C CA . HIS A 1 89 ? -0.393 -2.026 11.030 1.00 94.38 89 HIS A CA 1
ATOM 681 C C . HIS A 1 89 ? 0.104 -3.465 10.860 1.00 94.38 89 HIS A C 1
ATOM 683 O O . HIS A 1 89 ? 1.262 -3.657 10.499 1.00 94.38 89 HIS A O 1
ATOM 689 N N . ASP A 1 90 ? -0.760 -4.460 11.071 1.00 92.81 90 ASP A N 1
ATOM 690 C CA . ASP A 1 90 ? -0.359 -5.865 11.184 1.00 92.81 90 ASP A CA 1
ATOM 691 C C . ASP A 1 90 ? -0.687 -6.645 9.905 1.00 92.81 90 ASP A C 1
ATOM 693 O O . ASP A 1 90 ? 0.192 -6.968 9.101 1.00 92.81 90 ASP A O 1
ATOM 697 N N . LEU A 1 91 ? -1.975 -6.927 9.709 1.00 94.50 91 LEU A N 1
ATOM 698 C CA . LEU A 1 91 ? -2.507 -7.842 8.706 1.00 94.50 91 LEU A CA 1
ATOM 699 C C . LEU A 1 91 ? -3.747 -7.210 8.061 1.00 94.50 91 LEU A C 1
ATOM 701 O O . LEU A 1 91 ? -4.828 -7.224 8.655 1.00 94.50 91 LEU A O 1
ATOM 705 N N . PRO A 1 92 ? -3.617 -6.637 6.853 1.00 94.00 92 PRO A N 1
ATOM 706 C CA . PRO A 1 92 ? -4.734 -6.059 6.119 1.00 94.00 92 PRO A CA 1
ATOM 707 C C . PRO A 1 92 ? -5.784 -7.089 5.720 1.00 94.00 92 PRO A C 1
ATOM 709 O O . PRO A 1 92 ? -6.945 -6.732 5.545 1.00 94.00 92 PRO A O 1
ATOM 712 N N . ASN A 1 93 ? -5.385 -8.344 5.545 1.00 93.50 93 ASN A N 1
ATOM 713 C CA . ASN A 1 93 ? -6.268 -9.475 5.313 1.00 93.50 93 ASN A CA 1
ATOM 714 C C . ASN A 1 93 ? -5.625 -10.752 5.885 1.00 93.50 93 ASN A C 1
ATOM 716 O O . ASN A 1 93 ? -4.551 -10.696 6.479 1.00 93.50 93 ASN A O 1
ATOM 720 N N . GLY A 1 94 ? -6.292 -11.899 5.745 1.00 92.12 94 GLY A N 1
ATOM 721 C CA . GLY A 1 94 ? -5.802 -13.178 6.276 1.00 92.12 94 GLY A CA 1
ATOM 722 C C . GLY A 1 94 ? -4.645 -13.818 5.497 1.00 92.12 94 GLY A C 1
ATOM 723 O O . GLY A 1 94 ? -4.227 -14.911 5.866 1.00 92.12 94 GLY A O 1
ATOM 724 N N . GLU A 1 95 ? -4.157 -13.183 4.429 1.00 91.38 95 GLU A N 1
ATOM 725 C CA . GLU A 1 95 ? -3.207 -13.771 3.477 1.00 91.38 95 GLU A CA 1
ATOM 726 C C . GLU A 1 95 ? -1.864 -13.032 3.437 1.00 91.38 95 GLU A C 1
ATOM 728 O O . GLU A 1 95 ? -0.821 -13.677 3.360 1.00 91.38 95 GLU A O 1
ATOM 733 N N . VAL A 1 96 ? -1.872 -11.695 3.499 1.00 94.81 96 VAL A N 1
ATOM 734 C CA . VAL A 1 96 ? -0.671 -10.852 3.360 1.00 94.81 96 VAL A CA 1
ATOM 735 C C . VAL A 1 96 ? -0.494 -9.905 4.543 1.00 94.81 96 VAL A C 1
ATOM 737 O O . VAL A 1 96 ? -1.470 -9.466 5.155 1.00 94.81 96 VAL A O 1
ATOM 740 N N . THR A 1 97 ? 0.754 -9.547 4.855 1.00 95.56 97 THR A N 1
ATOM 741 C CA . THR A 1 97 ? 1.053 -8.572 5.915 1.00 95.56 97 THR A CA 1
ATOM 742 C C . THR A 1 97 ? 0.843 -7.132 5.436 1.00 95.56 97 THR A C 1
ATOM 744 O O . THR A 1 97 ? 0.779 -6.848 4.237 1.00 95.56 97 THR A O 1
ATOM 747 N N . SER A 1 98 ? 0.748 -6.178 6.371 1.00 94.25 98 SER A N 1
ATOM 748 C CA . SER A 1 98 ? 0.661 -4.749 6.021 1.00 94.25 98 SER A CA 1
ATOM 749 C C . SER A 1 98 ? 1.905 -4.264 5.274 1.00 94.25 98 SER A C 1
ATOM 751 O O . SER A 1 98 ? 1.821 -3.358 4.440 1.00 94.25 98 SER A O 1
ATOM 753 N N . PHE A 1 99 ? 3.060 -4.866 5.566 1.00 96.12 99 PHE A N 1
ATOM 754 C CA . PHE A 1 99 ? 4.290 -4.609 4.832 1.00 96.12 99 PHE A CA 1
ATOM 755 C C . PHE A 1 99 ? 4.124 -5.016 3.364 1.00 96.12 99 P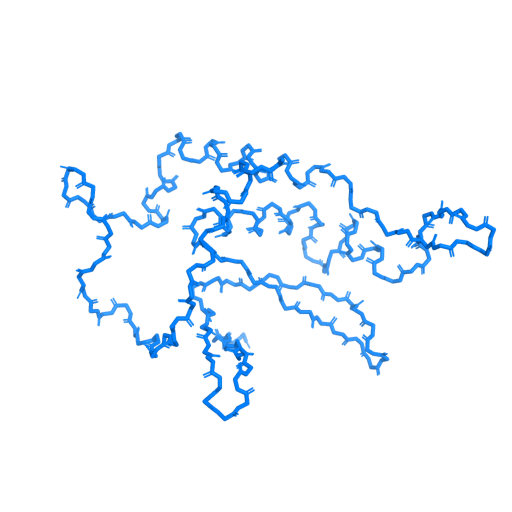HE A C 1
ATOM 757 O O . PHE A 1 99 ? 4.217 -4.152 2.494 1.00 96.12 99 PHE A O 1
ATOM 764 N N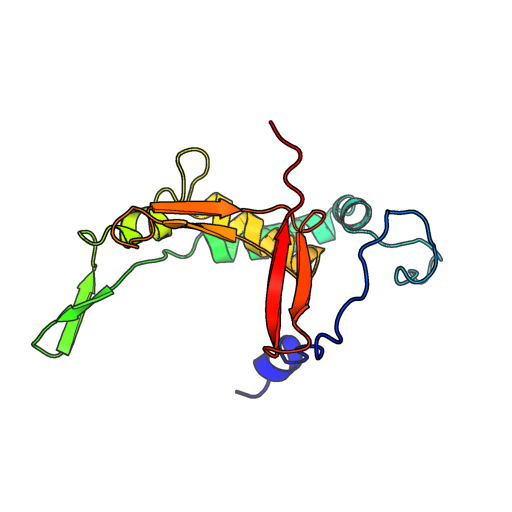 . ASP A 1 100 ? 3.762 -6.277 3.108 1.00 95.75 100 ASP A N 1
ATOM 765 C CA . ASP A 1 100 ? 3.634 -6.820 1.748 1.00 95.75 100 ASP A CA 1
ATOM 766 C C . ASP A 1 100 ? 2.586 -6.053 0.935 1.00 95.75 100 ASP A C 1
ATOM 768 O O . ASP A 1 100 ? 2.811 -5.701 -0.222 1.00 95.75 100 ASP A O 1
ATOM 772 N N . LEU A 1 101 ? 1.439 -5.724 1.544 1.00 95.56 101 LEU A N 1
ATOM 773 C CA . LEU A 1 101 ? 0.405 -4.937 0.872 1.00 95.56 101 LEU A CA 1
ATOM 774 C C . LEU A 1 101 ? 0.952 -3.575 0.427 1.00 95.56 101 LEU A C 1
ATOM 776 O O . LEU A 1 101 ? 0.724 -3.153 -0.706 1.00 95.56 101 LEU A O 1
ATOM 780 N N . ARG A 1 102 ? 1.654 -2.859 1.310 1.00 95.81 102 ARG A N 1
ATOM 781 C CA . ARG A 1 102 ? 2.179 -1.522 0.997 1.00 95.81 102 ARG A CA 1
ATOM 782 C C . ARG A 1 102 ? 3.323 -1.584 -0.002 1.00 95.81 102 ARG A C 1
ATOM 784 O O . ARG A 1 102 ? 3.366 -0.741 -0.897 1.00 95.81 102 ARG A O 1
ATOM 791 N N . GLU A 1 103 ? 4.188 -2.585 0.109 1.00 96.38 103 GLU A N 1
ATOM 792 C CA . GLU A 1 103 ? 5.238 -2.859 -0.868 1.00 96.38 103 GLU A CA 1
ATOM 793 C C . GLU A 1 103 ? 4.628 -3.063 -2.261 1.00 96.38 103 GLU A C 1
ATOM 795 O O . GLU A 1 103 ? 4.970 -2.353 -3.211 1.00 96.38 103 GLU A O 1
ATOM 800 N N . ASN A 1 104 ? 3.634 -3.945 -2.367 1.00 94.88 104 ASN A N 1
ATOM 801 C CA . ASN A 1 104 ? 2.976 -4.251 -3.630 1.00 94.88 104 ASN A CA 1
ATOM 802 C C . ASN A 1 104 ? 2.215 -3.050 -4.210 1.00 94.88 104 ASN A C 1
ATOM 804 O O . ASN A 1 104 ? 2.261 -2.814 -5.421 1.00 94.88 104 ASN A O 1
ATOM 808 N N . LEU A 1 105 ? 1.545 -2.250 -3.371 1.00 95.31 105 LEU A N 1
ATOM 809 C CA . LEU A 1 105 ? 0.869 -1.024 -3.810 1.00 95.31 105 LEU A CA 1
ATOM 810 C C . LEU A 1 105 ? 1.861 -0.005 -4.385 1.00 95.31 105 LEU A C 1
ATOM 812 O O . LEU A 1 105 ? 1.586 0.591 -5.429 1.00 95.31 105 LEU A O 1
ATOM 816 N N . VAL A 1 106 ? 3.022 0.179 -3.748 1.00 96.25 106 VAL A N 1
ATOM 817 C CA . VAL A 1 106 ? 4.082 1.050 -4.277 1.00 96.25 106 VAL A CA 1
ATOM 818 C C . VAL A 1 106 ? 4.643 0.481 -5.579 1.00 96.25 106 VAL A C 1
ATOM 820 O O . VAL A 1 106 ? 4.795 1.227 -6.545 1.00 96.25 106 VAL A O 1
ATOM 823 N N . GLY A 1 107 ? 4.870 -0.832 -5.654 1.00 94.38 107 GLY A N 1
ATOM 824 C CA . GLY A 1 107 ? 5.303 -1.501 -6.881 1.00 94.38 107 GLY A CA 1
ATOM 825 C C . GLY A 1 107 ? 4.339 -1.268 -8.049 1.00 94.38 107 GLY A C 1
ATOM 826 O O . GLY A 1 107 ? 4.760 -0.879 -9.140 1.00 94.38 107 GLY A O 1
ATOM 827 N N . HIS A 1 108 ? 3.031 -1.414 -7.815 1.00 92.31 108 HIS A N 1
ATOM 828 C CA . HIS A 1 108 ? 1.996 -1.141 -8.817 1.00 92.31 108 HIS A CA 1
ATOM 829 C C . HIS A 1 108 ? 1.984 0.328 -9.250 1.00 92.31 108 HIS A C 1
ATOM 831 O O . HIS A 1 108 ? 1.894 0.614 -10.447 1.00 92.31 108 HIS A O 1
ATOM 837 N N . LEU A 1 109 ? 2.139 1.25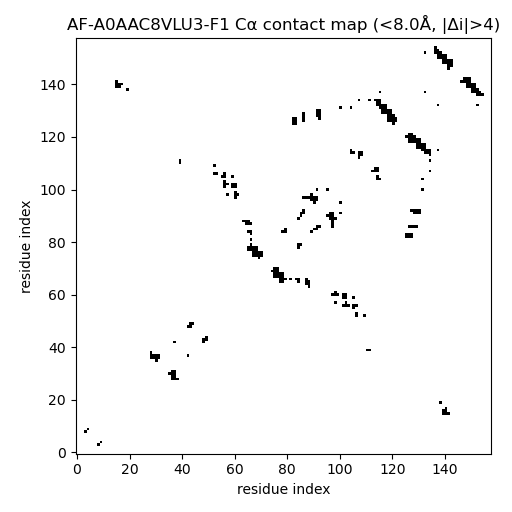6 -8.302 1.00 92.50 109 LEU A N 1
ATOM 838 C CA . LEU A 1 109 ? 2.216 2.684 -8.595 1.00 92.50 109 LEU A CA 1
ATOM 839 C C . LEU A 1 109 ? 3.439 3.020 -9.461 1.00 92.50 109 LEU A C 1
ATOM 841 O O . LEU A 1 109 ? 3.307 3.752 -10.438 1.00 92.50 109 LEU A O 1
ATOM 845 N N . CYS A 1 110 ? 4.610 2.462 -9.147 1.00 91.38 110 CYS A N 1
ATOM 846 C CA . CYS A 1 110 ? 5.839 2.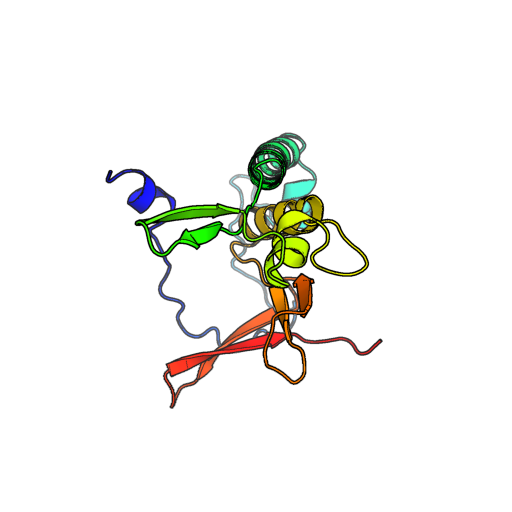697 -9.904 1.00 91.38 110 CYS A CA 1
ATOM 847 C C . CYS A 1 110 ? 5.805 2.084 -11.310 1.00 91.38 110 CYS A C 1
ATOM 849 O O . CYS A 1 110 ? 6.339 2.683 -12.240 1.00 91.38 110 CYS A O 1
ATOM 851 N N . LEU A 1 111 ? 5.193 0.907 -11.475 1.00 89.69 111 LEU A N 1
ATOM 852 C CA . LEU A 1 111 ? 5.173 0.191 -12.754 1.00 89.69 111 LEU A CA 1
ATOM 853 C C . LEU A 1 111 ? 4.056 0.645 -13.696 1.00 89.69 111 LEU A C 1
ATOM 855 O O . LEU A 1 111 ? 4.269 0.739 -14.901 1.00 89.69 111 LEU A O 1
ATOM 859 N N . ARG A 1 112 ? 2.855 0.879 -13.161 1.00 86.81 112 ARG A N 1
ATOM 860 C CA . ARG A 1 112 ? 1.630 1.103 -13.950 1.00 86.81 112 ARG A CA 1
ATOM 861 C C . ARG A 1 112 ? 1.014 2.485 -13.725 1.00 86.81 112 ARG A C 1
ATOM 863 O O . ARG A 1 112 ? -0.010 2.805 -14.322 1.00 86.81 112 ARG A O 1
ATOM 870 N N . GLY A 1 113 ? 1.590 3.296 -12.837 1.00 89.19 113 GLY A N 1
ATOM 871 C CA . GLY A 1 113 ? 1.087 4.629 -12.491 1.00 89.19 113 GLY A CA 1
ATOM 872 C C . GLY A 1 113 ? -0.159 4.630 -11.602 1.00 89.19 113 GLY A C 1
ATOM 873 O O . GLY A 1 113 ? -0.576 5.693 -11.154 1.00 89.19 113 GLY A O 1
ATOM 874 N N . ASN A 1 114 ? -0.744 3.463 -11.315 1.00 90.75 114 ASN A N 1
ATOM 875 C CA . ASN A 1 114 ? -1.937 3.311 -10.489 1.00 90.75 114 ASN A CA 1
ATOM 876 C C . ASN A 1 114 ? -1.854 2.051 -9.623 1.00 90.75 114 ASN A C 1
ATOM 878 O O . ASN A 1 114 ? -1.360 1.007 -10.056 1.00 90.75 114 ASN A O 1
ATOM 882 N N . ALA A 1 115 ? -2.425 2.139 -8.426 1.00 92.94 115 ALA A N 1
ATOM 883 C CA . ALA A 1 115 ? -2.595 1.021 -7.511 1.00 92.94 115 ALA A CA 1
ATOM 884 C C . ALA A 1 115 ? -4.004 1.061 -6.915 1.00 92.94 115 ALA A C 1
ATOM 886 O O . ALA A 1 115 ? -4.526 2.136 -6.609 1.00 92.94 115 ALA A O 1
ATOM 887 N N . TYR A 1 116 ? -4.618 -0.109 -6.754 1.00 93.25 116 TYR A N 1
ATOM 888 C CA . TYR A 1 116 ? -5.998 -0.230 -6.298 1.00 93.25 116 TYR A CA 1
ATOM 889 C C . TYR A 1 116 ? -6.099 -1.226 -5.152 1.00 93.25 116 TYR A C 1
ATOM 891 O O . TYR A 1 116 ? -5.427 -2.257 -5.132 1.00 93.25 116 TYR A O 1
ATOM 899 N N . CYS A 1 117 ? -6.971 -0.912 -4.202 1.00 93.62 117 CYS A N 1
ATOM 900 C CA . CYS A 1 117 ? -7.261 -1.767 -3.067 1.00 93.62 117 CYS A CA 1
ATOM 901 C C . CYS A 1 117 ? -8.764 -1.732 -2.790 1.00 93.62 117 CYS A C 1
ATOM 903 O O . CYS A 1 117 ? -9.362 -0.659 -2.663 1.00 93.62 117 CYS A O 1
ATOM 905 N N . GLN A 1 118 ? -9.376 -2.908 -2.730 1.00 93.06 118 GLN A N 1
ATOM 906 C CA . GLN A 1 118 ? -10.757 -3.080 -2.330 1.00 93.06 118 GLN A CA 1
ATOM 907 C C . GLN A 1 118 ? -10.852 -3.038 -0.808 1.00 93.06 118 GLN A C 1
ATOM 909 O O . GLN A 1 118 ? -10.184 -3.788 -0.100 1.00 93.06 118 GLN A O 1
ATOM 914 N N . ILE A 1 119 ? -11.735 -2.174 -0.316 1.00 94.06 119 ILE A N 1
ATOM 915 C CA . ILE A 1 119 ? -12.037 -2.060 1.107 1.00 94.06 119 ILE A CA 1
ATOM 916 C C . ILE A 1 119 ? -13.250 -2.937 1.405 1.00 94.06 119 ILE A C 1
ATOM 918 O O . ILE A 1 119 ? -14.368 -2.605 1.002 1.00 94.06 119 ILE A O 1
ATOM 922 N N . ILE A 1 120 ? -13.041 -4.026 2.138 1.00 93.50 120 ILE A N 1
ATOM 923 C CA . ILE A 1 120 ? -14.121 -4.864 2.656 1.00 93.50 120 ILE A CA 1
ATOM 924 C C . ILE A 1 120 ? -14.548 -4.309 4.010 1.00 93.50 120 ILE A C 1
ATOM 926 O O . ILE A 1 120 ? -13.730 -4.084 4.906 1.00 93.50 120 ILE A O 1
ATOM 930 N N . ARG A 1 121 ? -15.849 -4.063 4.159 1.00 94.50 121 ARG A N 1
ATOM 931 C CA . ARG A 1 121 ? -16.445 -3.506 5.376 1.00 94.50 121 ARG A CA 1
ATOM 932 C C . ARG A 1 121 ? -17.385 -4.512 6.023 1.00 94.50 121 ARG A C 1
ATOM 934 O O . ARG A 1 121 ? -17.989 -5.327 5.331 1.00 94.50 121 ARG A O 1
ATOM 941 N N . ASP A 1 122 ? -17.505 -4.446 7.342 1.00 91.88 122 ASP A N 1
ATOM 942 C CA . ASP A 1 122 ? -18.490 -5.226 8.089 1.00 91.88 122 ASP A CA 1
ATOM 943 C C . ASP A 1 122 ? -19.902 -4.606 8.012 1.00 91.88 122 ASP A C 1
ATOM 945 O O . ASP A 1 122 ? -20.103 -3.528 7.448 1.00 91.88 122 ASP A O 1
ATOM 949 N N . GLY A 1 123 ? -20.895 -5.278 8.606 1.00 90.75 123 GLY A N 1
ATOM 950 C CA . GLY A 1 123 ? -22.282 -4.791 8.643 1.00 90.75 123 GLY A CA 1
ATOM 951 C C . GLY A 1 123 ? -22.481 -3.480 9.419 1.00 90.75 123 GLY A C 1
ATOM 952 O O . GLY A 1 123 ? -23.507 -2.829 9.252 1.00 90.75 123 GLY A O 1
ATOM 953 N N . ALA A 1 124 ? -21.501 -3.068 10.229 1.00 91.94 124 ALA A N 1
ATOM 954 C CA . ALA A 1 124 ? -21.481 -1.781 10.924 1.00 91.94 124 ALA A CA 1
ATOM 955 C C . ALA A 1 124 ? -20.711 -0.697 10.138 1.00 91.94 124 ALA A C 1
ATOM 957 O O . ALA A 1 124 ? -20.550 0.424 10.619 1.00 91.94 124 ALA A O 1
ATOM 958 N N . GLY A 1 125 ? -20.219 -1.012 8.933 1.00 90.19 125 GLY A N 1
ATOM 959 C CA . GLY A 1 125 ? -19.469 -0.104 8.065 1.00 90.19 125 GLY A CA 1
ATOM 960 C C . GLY A 1 125 ? -17.990 0.068 8.431 1.00 90.19 125 GLY A C 1
ATOM 961 O O . GLY A 1 125 ? -17.299 0.872 7.790 1.00 90.19 125 GLY A O 1
ATOM 962 N N . ARG A 1 126 ? -17.481 -0.675 9.420 1.00 91.38 126 ARG A N 1
ATOM 963 C CA . ARG A 1 126 ? -16.072 -0.653 9.837 1.00 91.38 126 ARG A CA 1
ATOM 964 C C . ARG A 1 126 ? -15.230 -1.408 8.815 1.00 91.38 126 ARG A C 1
ATOM 966 O O . ARG A 1 126 ? -15.675 -2.407 8.257 1.00 91.38 126 ARG A O 1
ATOM 973 N N . VAL A 1 127 ? -14.019 -0.921 8.553 1.00 93.75 127 VAL A N 1
ATOM 974 C CA . VAL A 1 127 ? -13.082 -1.603 7.649 1.00 93.75 127 VAL A CA 1
ATOM 975 C C . VAL A 1 127 ? -12.632 -2.897 8.311 1.00 93.75 127 VAL A C 1
ATOM 977 O O . VAL A 1 127 ? -12.119 -2.862 9.427 1.00 93.75 127 VAL A O 1
ATOM 980 N N . ARG A 1 128 ? -12.858 -4.014 7.624 1.00 92.94 128 ARG A N 1
ATOM 981 C CA . ARG A 1 128 ? -12.485 -5.349 8.080 1.00 92.94 128 ARG A CA 1
ATOM 982 C C . ARG A 1 128 ? -11.218 -5.817 7.382 1.00 92.94 128 ARG A C 1
ATOM 984 O O . ARG A 1 128 ? -10.314 -6.286 8.054 1.00 92.94 128 ARG A O 1
ATOM 991 N N . GLU A 1 129 ? -11.170 -5.682 6.059 1.00 94.62 129 GLU A N 1
ATOM 992 C CA . GLU A 1 129 ? -10.064 -6.184 5.243 1.00 94.62 129 GLU A CA 1
ATOM 993 C C . GLU A 1 129 ? -9.745 -5.231 4.087 1.00 94.62 129 GLU A C 1
ATOM 995 O O . GLU A 1 129 ? -10.607 -4.495 3.590 1.00 94.62 129 GLU A O 1
ATOM 1000 N N . LEU A 1 130 ? -8.490 -5.275 3.655 1.00 94.62 130 LEU A N 1
ATOM 1001 C CA . LEU A 1 130 ? -7.972 -4.609 2.471 1.00 94.62 130 LEU A CA 1
ATOM 1002 C C . LEU A 1 130 ? -7.422 -5.672 1.517 1.00 94.62 130 LEU A C 1
ATOM 1004 O O . LEU A 1 130 ? -6.538 -6.449 1.874 1.00 94.62 130 LEU A O 1
ATOM 1008 N N . ILE A 1 131 ? -7.957 -5.709 0.300 1.00 93.31 131 ILE A N 1
ATOM 1009 C CA . ILE A 1 131 ? -7.560 -6.670 -0.732 1.00 93.31 131 ILE A CA 1
ATOM 1010 C C . ILE A 1 131 ? -6.988 -5.888 -1.904 1.00 93.31 131 ILE A C 1
ATOM 1012 O O . ILE A 1 131 ? -7.677 -5.068 -2.512 1.00 93.31 131 ILE A O 1
ATOM 1016 N N . GLN A 1 132 ? -5.722 -6.130 -2.229 1.00 92.94 132 GLN A N 1
ATOM 1017 C CA . GLN A 1 132 ? -5.114 -5.525 -3.404 1.00 92.94 132 GLN A CA 1
ATOM 1018 C C . GLN A 1 132 ? -5.798 -6.031 -4.672 1.00 92.94 132 GLN A C 1
ATOM 1020 O O . GLN A 1 132 ? -5.991 -7.231 -4.848 1.00 92.94 132 GLN A O 1
ATOM 1025 N N . LEU A 1 133 ? -6.122 -5.109 -5.576 1.00 91.00 133 LEU A N 1
ATOM 1026 C CA . LEU A 1 133 ? -6.657 -5.458 -6.884 1.00 91.00 133 LEU A CA 1
ATOM 1027 C C . LEU A 1 133 ? -5.551 -5.360 -7.940 1.00 91.00 133 LEU A C 1
ATOM 1029 O O . LEU A 1 133 ? -4.788 -4.384 -7.940 1.00 91.00 133 LEU A O 1
ATOM 1033 N N . PRO A 1 134 ? -5.464 -6.320 -8.877 1.00 86.69 134 PRO A N 1
ATOM 1034 C CA . PRO A 1 134 ? -4.547 -6.207 -9.995 1.00 86.69 134 PRO A CA 1
ATOM 1035 C C . PRO A 1 134 ? -4.959 -5.028 -10.882 1.00 86.69 134 PRO A C 1
ATOM 1037 O O . PRO A 1 134 ? -6.128 -4.856 -11.247 1.00 86.69 134 PRO A O 1
ATOM 1040 N N . THR A 1 135 ? -3.976 -4.192 -11.210 1.00 86.31 135 THR A N 1
ATOM 1041 C CA . THR A 1 135 ? -4.192 -2.958 -11.974 1.00 86.31 135 THR A CA 1
ATOM 1042 C C . THR A 1 135 ? -4.640 -3.261 -13.405 1.00 86.31 135 THR A C 1
ATOM 1044 O O . THR A 1 135 ? -5.493 -2.549 -13.922 1.00 86.31 135 THR A O 1
ATOM 1047 N N . ASP A 1 136 ? -4.152 -4.351 -14.004 1.00 83.88 136 ASP A N 1
ATOM 1048 C CA . ASP A 1 136 ? -4.463 -4.726 -15.395 1.00 83.88 136 ASP A CA 1
ATOM 1049 C C . ASP A 1 136 ? -5.945 -5.078 -15.599 1.00 83.88 136 ASP A C 1
ATOM 1051 O O . ASP A 1 136 ? -6.515 -4.810 -16.653 1.00 83.88 136 ASP A O 1
ATOM 1055 N N 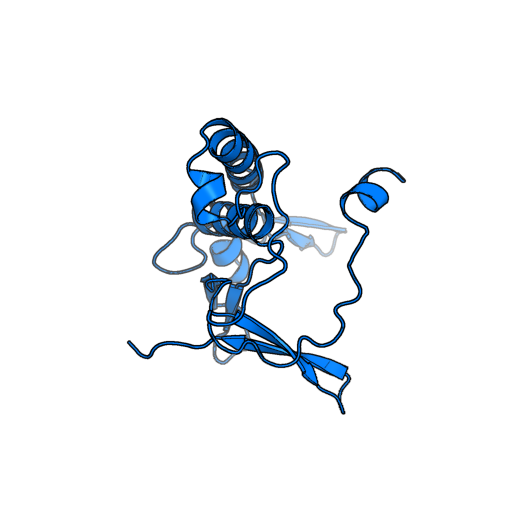. ASN A 1 137 ? -6.603 -5.588 -14.554 1.00 84.06 137 ASN A N 1
ATOM 1056 C CA . ASN A 1 137 ? -8.017 -5.975 -14.595 1.00 84.06 137 ASN A CA 1
ATOM 1057 C C . ASN A 1 137 ? -8.934 -4.901 -13.995 1.00 84.06 137 ASN A C 1
ATOM 1059 O O . ASN A 1 137 ? -10.112 -5.167 -13.733 1.00 84.06 137 ASN A O 1
ATOM 1063 N N . THR A 1 138 ? -8.408 -3.705 -13.721 1.00 85.75 138 THR A N 1
ATOM 1064 C CA . THR A 1 138 ? -9.159 -2.616 -13.096 1.00 85.75 138 THR A CA 1
ATOM 1065 C C . THR A 1 138 ? -9.262 -1.437 -14.049 1.00 85.75 138 THR A C 1
ATOM 1067 O O . THR A 1 138 ? -8.284 -0.765 -14.353 1.00 85.75 138 THR A O 1
ATOM 1070 N N . SER A 1 139 ? -10.486 -1.153 -14.484 1.00 85.81 139 SER A N 1
ATOM 1071 C CA . SER A 1 139 ? -10.796 -0.009 -15.339 1.00 85.81 139 SER A CA 1
ATOM 1072 C C . SER A 1 139 ? -11.429 1.115 -14.524 1.00 85.81 139 SER A C 1
ATOM 1074 O O . SER A 1 139 ? -12.284 0.880 -13.664 1.00 85.81 139 SER A O 1
ATOM 1076 N N . VAL A 1 140 ? -11.018 2.350 -14.806 1.00 89.00 140 VAL A N 1
ATOM 1077 C CA . VAL A 1 140 ? -11.590 3.557 -14.203 1.00 89.00 140 VAL A CA 1
ATOM 1078 C C . VAL A 1 140 ? -12.391 4.283 -15.265 1.00 89.00 140 VAL A C 1
ATOM 1080 O O . VAL A 1 140 ? -11.870 4.600 -16.327 1.00 89.00 140 VAL A O 1
ATOM 1083 N N . ARG A 1 141 ? -13.657 4.573 -14.981 1.00 89.00 141 ARG A N 1
ATOM 1084 C CA . ARG A 1 141 ? -14.504 5.403 -15.840 1.00 89.00 141 ARG A CA 1
ATOM 1085 C C . ARG A 1 141 ? -15.140 6.501 -15.016 1.00 89.00 141 ARG A C 1
ATOM 1087 O O . ARG A 1 141 ? -15.497 6.293 -13.860 1.00 89.00 141 ARG A O 1
ATOM 1094 N N . ARG A 1 142 ? -15.315 7.677 -15.608 1.00 90.25 142 ARG A N 1
ATOM 1095 C CA . ARG A 1 142 ? -16.095 8.749 -14.991 1.00 90.25 142 ARG A CA 1
ATOM 1096 C C . ARG A 1 142 ? -17.542 8.629 -15.456 1.00 90.25 142 ARG A C 1
ATOM 1098 O O . ARG A 1 142 ? -17.797 8.537 -16.651 1.00 90.25 142 ARG A O 1
ATOM 1105 N N . ASP A 1 143 ? -18.478 8.616 -14.518 1.00 89.69 143 ASP A N 1
ATOM 1106 C CA . ASP A 1 143 ? -19.905 8.660 -14.830 1.00 89.69 143 ASP A CA 1
ATOM 1107 C C . ASP A 1 143 ? -20.248 10.016 -15.463 1.00 89.69 143 ASP A C 1
ATOM 1109 O O . ASP A 1 143 ? -19.943 11.074 -14.906 1.00 89.69 143 ASP A O 1
ATOM 1113 N N . GLU A 1 144 ? -20.884 9.996 -16.630 1.00 88.31 144 GLU A N 1
ATOM 1114 C CA . GLU A 1 144 ? -21.232 11.198 -17.384 1.00 88.31 144 GLU A CA 1
ATOM 1115 C C . GLU A 1 144 ? -22.209 12.105 -16.632 1.00 88.31 144 GLU A C 1
ATOM 1117 O O . GLU A 1 144 ? -22.082 13.332 -16.724 1.00 88.31 144 GLU A O 1
ATOM 1122 N N . LYS A 1 145 ? -23.131 11.512 -15.858 1.00 90.44 145 LYS A N 1
ATOM 1123 C CA . LYS A 1 145 ? -24.203 12.219 -15.143 1.00 90.44 145 LYS A CA 1
ATOM 1124 C C . LYS A 1 145 ? -23.748 12.708 -13.778 1.00 90.44 145 LYS A C 1
ATOM 1126 O O . LYS A 1 145 ? -23.949 13.868 -13.436 1.00 90.44 145 LYS A O 1
ATOM 1131 N N . THR A 1 146 ? -23.140 11.825 -12.988 1.00 90.12 146 THR A N 1
ATOM 1132 C CA . THR A 1 146 ? -22.761 12.151 -11.603 1.00 90.12 146 THR A CA 1
ATOM 1133 C C . THR A 1 146 ? -21.354 12.732 -11.483 1.00 90.12 146 THR A C 1
ATOM 1135 O O . THR A 1 146 ? -20.992 13.229 -10.417 1.00 90.12 146 THR A O 1
ATOM 1138 N N . LYS A 1 147 ? -20.545 12.656 -12.552 1.00 87.69 147 LYS A N 1
ATOM 1139 C CA . LYS A 1 147 ? -19.117 13.026 -12.592 1.00 87.69 147 LYS A CA 1
ATOM 1140 C C . LYS A 1 147 ? -18.238 12.285 -11.573 1.00 87.69 147 LYS A C 1
ATOM 1142 O O . LYS A 1 147 ? -17.057 12.625 -11.439 1.00 87.69 147 LYS A O 1
ATOM 1147 N N . LYS A 1 148 ? -18.778 11.263 -10.896 1.00 89.06 148 LYS A N 1
ATOM 1148 C CA . LYS A 1 148 ? -18.058 10.397 -9.955 1.00 89.06 148 LYS A CA 1
ATOM 1149 C C . LYS A 1 148 ? -17.211 9.376 -10.711 1.00 89.06 148 LYS A C 1
ATOM 1151 O O . LYS A 1 148 ? -17.560 8.963 -11.815 1.00 89.06 148 LYS A O 1
ATOM 1156 N N . LEU A 1 149 ? -16.097 8.971 -10.108 1.00 88.75 149 LEU A N 1
ATOM 1157 C CA . LEU A 1 149 ? -15.278 7.875 -10.618 1.00 88.75 149 LEU A CA 1
ATOM 1158 C C . LEU A 1 149 ? -15.924 6.539 -10.242 1.00 88.75 149 LEU A C 1
ATOM 1160 O O . LEU A 1 149 ? -16.298 6.324 -9.089 1.00 88.75 149 LEU A O 1
ATOM 1164 N N . ILE A 1 150 ? -16.050 5.660 -11.227 1.00 89.81 150 ILE A N 1
ATOM 1165 C CA . ILE A 1 150 ? -16.513 4.285 -11.097 1.00 89.81 150 ILE A CA 1
ATOM 1166 C C . ILE A 1 150 ? -15.336 3.380 -11.447 1.00 89.81 150 ILE A C 1
ATOM 1168 O O . ILE A 1 150 ? -14.753 3.485 -12.526 1.00 89.81 150 ILE A O 1
ATOM 1172 N N . TYR A 1 151 ? -15.017 2.480 -10.525 1.00 88.56 151 TYR A N 1
ATOM 1173 C CA . TYR A 1 151 ? -13.986 1.467 -10.691 1.00 88.56 151 TYR A CA 1
ATOM 1174 C C . TYR A 1 151 ? -14.675 0.148 -11.014 1.00 88.56 151 TYR A C 1
ATOM 1176 O O . TYR A 1 151 ? -15.542 -0.301 -10.261 1.00 88.56 151 TYR A O 1
ATOM 1184 N N . ARG A 1 152 ? -14.317 -0.466 -12.139 1.00 89.06 152 ARG A N 1
ATOM 1185 C CA . ARG A 1 152 ? -14.784 -1.801 -12.511 1.00 89.06 152 ARG A CA 1
ATOM 1186 C C . ARG A 1 152 ? -13.590 -2.734 -12.534 1.00 89.06 152 ARG A C 1
ATOM 1188 O O . ARG A 1 152 ? -12.708 -2.591 -13.378 1.00 89.06 152 ARG A O 1
ATOM 1195 N N . HIS A 1 153 ? -13.614 -3.690 -11.620 1.00 83.56 153 HIS A N 1
ATOM 1196 C CA . HIS A 1 153 ? -12.675 -4.792 -11.583 1.00 83.56 153 HIS A CA 1
ATOM 1197 C C . HIS A 1 153 ? -13.324 -6.021 -12.233 1.00 83.56 153 HIS A C 1
ATOM 1199 O O . HIS A 1 153 ? -14.402 -6.442 -11.806 1.00 83.56 153 HIS A O 1
ATOM 1205 N N . CYS A 1 154 ? -12.708 -6.565 -13.285 1.00 75.69 154 CYS A N 1
ATOM 1206 C CA . CYS A 1 154 ? -13.136 -7.841 -13.858 1.00 75.69 154 CYS A CA 1
ATOM 1207 C C . CYS A 1 154 ? -12.630 -8.960 -12.946 1.00 75.69 154 CYS A C 1
ATOM 1209 O O . CYS A 1 154 ? -11.497 -9.417 -13.071 1.00 75.69 154 CYS A O 1
ATOM 1211 N N . CYS A 1 155 ? -13.471 -9.364 -11.998 1.00 58.78 155 CYS A N 1
ATOM 1212 C CA . CYS A 1 155 ? -13.260 -10.592 -11.250 1.00 58.78 155 CYS A CA 1
ATOM 1213 C C . CYS A 1 155 ? -13.536 -11.756 -12.212 1.00 58.78 155 CYS A C 1
ATOM 1215 O O . CYS A 1 155 ? -14.695 -12.029 -12.539 1.00 58.78 155 CYS A O 1
ATOM 1217 N N . GLU A 1 156 ? -12.484 -12.411 -12.710 1.00 49.19 156 GLU A N 1
ATOM 1218 C CA . GLU A 1 156 ? -12.632 -13.796 -13.153 1.00 49.19 156 GLU A CA 1
ATOM 1219 C C . GLU A 1 156 ? -13.095 -14.575 -11.926 1.00 49.19 156 GLU A C 1
ATOM 1221 O O . GLU A 1 156 ? -12.426 -14.592 -10.893 1.00 49.19 156 GLU A O 1
ATOM 1226 N N . LYS A 1 157 ? -14.321 -15.092 -12.005 1.00 35.59 157 LYS A N 1
ATOM 1227 C CA . LYS A 1 157 ? -14.935 -15.860 -10.928 1.00 35.59 157 LYS A CA 1
ATOM 1228 C C . LYS A 1 157 ? -14.011 -17.035 -10.595 1.00 35.59 157 LYS A C 1
ATOM 1230 O O . LYS A 1 157 ? -13.773 -17.865 -11.471 1.00 35.59 157 LYS A O 1
ATOM 1235 N N . LEU A 1 158 ? -13.521 -17.077 -9.358 1.00 35.38 158 LEU A N 1
ATOM 1236 C CA . LEU A 1 158 ? -13.068 -18.316 -8.725 1.00 35.38 158 LEU A CA 1
ATOM 1237 C C . LEU A 1 158 ? -14.266 -19.249 -8.512 1.00 35.38 158 LEU A C 1
ATOM 1239 O O . LEU A 1 158 ? -15.365 -18.728 -8.196 1.00 35.38 158 LEU A O 1
#

Solvent-accessible surface area (backbone atoms only — not comparable to full-atom values): 9654 Å² total; per-residue (Å²): 141,70,63,65,53,68,77,67,55,72,73,66,78,79,67,68,58,75,72,92,66,69,102,78,74,89,87,76,59,68,59,43,101,85,70,44,77,63,45,58,76,62,48,55,70,38,67,66,53,40,51,54,46,47,55,55,13,50,59,61,25,69,51,86,53,80,46,70,39,79,44,98,87,73,47,77,44,79,32,74,88,39,69,58,24,49,27,55,46,51,39,16,39,101,86,47,42,25,41,56,52,43,22,51,41,42,44,33,32,74,59,70,73,45,61,49,67,48,78,41,56,47,100,87,67,47,64,64,33,49,44,79,45,64,55,91,46,47,48,64,36,56,41,88,87,79,68,43,81,45,78,48,66,68,72,78,80,127

InterPro domains:
  IPR006944 Bacteriophage/Gene transfer agent portal protein [PF04860] (48-152)

Mean predicted aligned error: 11.07 Å

Secondary structure (DSSP, 8-state):
--SHHHHS--------------S-----S-B-TTS-B--HHHHTTSHHHHHHHHHHHHHHHTS----EEE-TTS-EEE-TTSHHHHHHHT-SSSSS-HHHHHHHHHHHHHHHS--EEEEEE-TTS-EEEEEEEPSTTEEEEE-TTT--EEEEE-----